Protein AF-A0A077LCC4-F1 (afdb_monomer_lite)

Sequence (135 aa):
MALWECIRTYMEVGPDAVVSIGTSRFTRTKGIFASYLDDLKEAAKRKGWFLTLLWDGFFGLFVFNVLLADYLERKKLYPLPDLDHPDIIEWSKPLPPEQWARPSAEFQAALAEYEARRVPSPGGQSAVTDACRVR

Secondary structure (DSSP, 8-state):
--HHHHHHHHHHH-GGG-GGGSGGGTS--S-HHHHHHHHHHHHHHHH-HHHHIIIIIIIIIIIS-HHHHHHHIIIIISSPPPS--HHHHHHTSPPPGGGSPPPPHHHHHHHHHHHHHHS--TT-TTSTTTTTS--

Structure (mmCIF, N/CA/C/O backbone):
data_AF-A0A077LCC4-F1
#
_entry.id   AF-A0A077LCC4-F1
#
loop_
_atom_site.group_PDB
_atom_site.id
_atom_site.type_symbol
_atom_site.label_atom_id
_atom_site.label_alt_id
_atom_site.label_comp_id
_atom_site.label_asym_id
_atom_site.label_entity_id
_atom_site.label_seq_id
_atom_site.pdbx_PDB_ins_code
_atom_site.Cartn_x
_atom_site.Cartn_y
_atom_site.Cartn_z
_atom_site.occupancy
_atom_site.B_iso_or_equiv
_atom_site.auth_seq_id
_atom_site.auth_comp_id
_atom_site.auth_asym_id
_atom_site.auth_atom_id
_atom_site.pdbx_PDB_model_num
ATOM 1 N N . MET A 1 1 ? -3.918 11.014 -8.435 1.00 59.97 1 MET A N 1
ATOM 2 C CA . MET A 1 1 ? -3.228 10.690 -9.702 1.00 59.97 1 MET A CA 1
ATOM 3 C C . MET A 1 1 ? -4.086 9.694 -10.465 1.00 59.97 1 MET A C 1
ATOM 5 O O . MET A 1 1 ? -4.767 8.903 -9.820 1.00 59.97 1 MET A O 1
ATOM 9 N N . ALA A 1 2 ? -4.109 9.749 -11.797 1.00 77.06 2 ALA A N 1
ATOM 10 C CA . ALA A 1 2 ? -4.717 8.677 -12.584 1.00 77.06 2 ALA A CA 1
ATOM 11 C C . ALA A 1 2 ? -3.928 7.377 -12.352 1.00 77.06 2 ALA A C 1
ATOM 13 O O . ALA A 1 2 ? -2.707 7.431 -12.233 1.00 77.06 2 ALA A O 1
ATOM 14 N N . LEU A 1 3 ? -4.610 6.228 -12.299 1.00 74.06 3 LEU A N 1
ATOM 15 C CA . LEU A 1 3 ? -3.998 4.919 -12.016 1.00 74.06 3 LEU A CA 1
ATOM 16 C C . LEU A 1 3 ? -2.766 4.637 -12.894 1.00 74.06 3 LEU A C 1
ATOM 18 O O . LEU A 1 3 ? -1.789 4.061 -12.431 1.00 74.06 3 LEU A O 1
ATOM 22 N N . TRP A 1 4 ? -2.801 5.086 -14.147 1.00 80.50 4 TRP A N 1
ATOM 23 C CA . TRP A 1 4 ? -1.708 4.907 -15.096 1.00 80.50 4 TRP A CA 1
ATOM 24 C C . TRP A 1 4 ? -0.429 5.675 -14.718 1.00 80.50 4 TRP A C 1
ATOM 26 O O . TRP A 1 4 ? 0.658 5.107 -14.770 1.00 80.50 4 TRP A O 1
ATOM 36 N N . GLU A 1 5 ? -0.544 6.921 -14.248 1.00 78.06 5 GLU A N 1
ATOM 37 C CA . GLU A 1 5 ? 0.613 7.696 -13.767 1.00 78.06 5 GLU A CA 1
ATOM 38 C C . GLU A 1 5 ? 1.242 7.047 -12.532 1.00 78.06 5 GLU A C 1
ATOM 40 O O . GLU A 1 5 ? 2.458 7.024 -12.384 1.00 78.06 5 GLU A O 1
ATOM 45 N N . CYS A 1 6 ? 0.420 6.439 -11.678 1.00 75.38 6 CYS A N 1
ATOM 46 C CA . CYS A 1 6 ? 0.889 5.715 -10.505 1.00 75.38 6 CYS A CA 1
ATOM 47 C C . CYS A 1 6 ? 1.756 4.506 -10.870 1.00 75.38 6 CYS A C 1
ATOM 49 O O . CYS A 1 6 ? 2.807 4.297 -10.270 1.00 75.38 6 CYS A O 1
ATOM 51 N N . ILE A 1 7 ? 1.312 3.722 -11.860 1.00 79.06 7 ILE A N 1
ATOM 52 C CA . ILE A 1 7 ? 2.052 2.558 -12.363 1.00 79.06 7 ILE A CA 1
ATOM 53 C C . ILE A 1 7 ? 3.370 3.015 -12.994 1.00 79.06 7 ILE A C 1
ATOM 55 O O . ILE A 1 7 ? 4.415 2.433 -12.726 1.00 79.06 7 ILE A O 1
ATOM 59 N N . ARG A 1 8 ? 3.346 4.091 -13.785 1.00 83.19 8 ARG A N 1
ATOM 60 C CA . ARG A 1 8 ? 4.552 4.649 -14.405 1.00 83.19 8 ARG A CA 1
ATOM 61 C C . ARG A 1 8 ? 5.567 5.121 -13.360 1.00 83.19 8 ARG A C 1
ATOM 63 O O . ARG A 1 8 ? 6.727 4.730 -13.410 1.00 83.19 8 ARG A O 1
ATOM 70 N N . THR A 1 9 ? 5.125 5.898 -12.373 1.00 78.88 9 THR A N 1
ATOM 71 C CA . THR A 1 9 ? 5.978 6.372 -11.274 1.00 78.88 9 THR A CA 1
ATOM 72 C C . THR A 1 9 ? 6.544 5.221 -10.435 1.00 78.88 9 THR A C 1
ATOM 74 O O . THR A 1 9 ? 7.713 5.278 -10.061 1.00 78.88 9 THR A O 1
ATOM 77 N N . TYR A 1 10 ? 5.765 4.158 -10.195 1.00 77.88 10 TYR A N 1
ATOM 78 C CA . TYR A 1 10 ? 6.256 2.939 -9.543 1.00 77.88 10 TYR A CA 1
ATOM 79 C C . TYR A 1 10 ? 7.414 2.298 -10.317 1.00 77.88 10 TYR A C 1
ATOM 81 O O . TYR A 1 10 ? 8.422 1.933 -9.723 1.00 77.88 10 TYR A O 1
ATOM 89 N N . MET A 1 11 ? 7.275 2.179 -11.640 1.00 82.62 11 MET A N 1
ATOM 90 C CA . MET A 1 11 ? 8.269 1.529 -12.500 1.00 82.62 11 MET A CA 1
ATOM 91 C C . MET A 1 11 ? 9.535 2.375 -12.709 1.00 82.62 11 MET A C 1
ATOM 93 O O . MET A 1 11 ? 10.610 1.812 -12.877 1.00 82.62 11 MET A O 1
ATOM 97 N N . GLU A 1 12 ? 9.427 3.709 -12.711 1.00 80.06 12 GLU A N 1
ATOM 98 C CA . GLU A 1 12 ? 10.563 4.617 -12.955 1.00 80.06 12 GLU A CA 1
ATOM 99 C C . GLU A 1 12 ? 11.330 4.998 -11.680 1.00 80.06 12 GLU A C 1
ATOM 101 O O . GLU A 1 12 ? 12.557 5.060 -11.691 1.00 80.06 12 GLU A O 1
ATOM 106 N N . VAL A 1 13 ? 10.616 5.299 -10.591 1.00 80.00 13 VAL A N 1
ATOM 107 C CA . VAL A 1 13 ? 11.196 5.850 -9.351 1.00 80.00 13 VAL A CA 1
ATOM 108 C C . VAL A 1 13 ? 11.234 4.803 -8.236 1.00 80.00 13 VAL A C 1
ATOM 110 O O . VAL A 1 13 ? 12.030 4.914 -7.306 1.00 80.00 13 VAL A O 1
ATOM 113 N N . GLY A 1 14 ? 10.399 3.768 -8.337 1.00 68.44 14 GLY A N 1
ATOM 114 C CA . GLY A 1 14 ? 10.271 2.717 -7.338 1.00 68.44 14 GLY A CA 1
ATOM 115 C C . GLY A 1 14 ? 9.079 2.910 -6.387 1.00 68.44 14 GLY A C 1
ATOM 116 O O . GLY A 1 14 ? 8.302 3.867 -6.500 1.00 68.44 14 GLY A O 1
ATOM 117 N N . PRO A 1 15 ? 8.911 1.987 -5.424 1.00 67.31 15 PRO A N 1
ATOM 118 C CA . PRO A 1 15 ? 7.759 1.945 -4.517 1.00 67.31 15 PRO A CA 1
ATOM 119 C C . PRO A 1 15 ? 7.599 3.207 -3.657 1.00 67.31 15 PRO A C 1
ATOM 121 O O . PRO A 1 15 ? 6.471 3.605 -3.352 1.00 67.31 15 PRO A O 1
ATOM 124 N N . ASP A 1 16 ? 8.704 3.873 -3.318 1.00 65.12 16 ASP A N 1
ATOM 125 C CA . ASP A 1 16 ? 8.721 5.045 -2.435 1.00 65.12 16 ASP A CA 1
ATOM 126 C C . ASP A 1 16 ? 8.089 6.299 -3.057 1.00 65.12 16 ASP A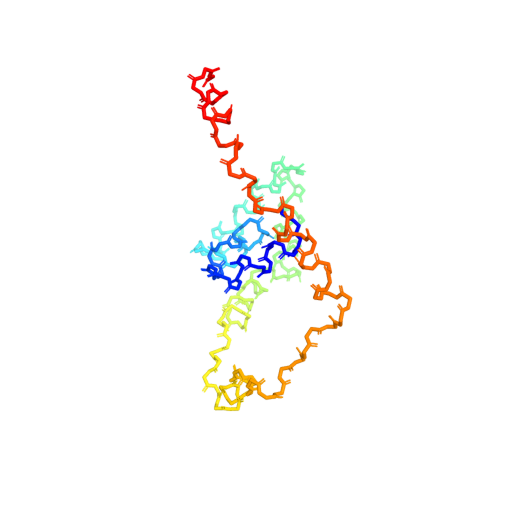 C 1
ATOM 128 O O . ASP A 1 16 ? 7.742 7.242 -2.348 1.00 65.12 16 ASP A O 1
ATOM 132 N N . ALA A 1 17 ? 7.873 6.322 -4.373 1.00 67.06 17 ALA A N 1
ATOM 133 C CA . ALA A 1 17 ? 7.214 7.440 -5.044 1.00 67.06 17 ALA A CA 1
ATOM 134 C C . ALA A 1 17 ? 5.678 7.312 -5.080 1.00 67.06 17 ALA A C 1
ATOM 136 O O . ALA A 1 17 ? 4.970 8.275 -5.382 1.00 67.06 17 ALA A O 1
ATOM 137 N N . VAL A 1 18 ? 5.132 6.145 -4.715 1.00 62.09 18 VAL A N 1
ATOM 138 C CA . VAL A 1 18 ? 3.691 5.824 -4.807 1.00 62.09 18 VAL A CA 1
ATOM 139 C C . VAL A 1 18 ? 2.941 6.089 -3.490 1.00 62.09 18 VAL A C 1
ATOM 141 O O . VAL A 1 18 ? 1.776 5.728 -3.323 1.00 62.09 18 VAL A O 1
ATOM 144 N N . VAL A 1 19 ? 3.572 6.789 -2.542 1.00 56.47 19 VAL A N 1
ATOM 145 C CA . VAL A 1 19 ? 3.067 7.040 -1.172 1.00 56.47 19 VAL A CA 1
ATOM 146 C C . VAL A 1 19 ? 1.661 7.672 -1.140 1.00 56.47 19 VAL A C 1
ATOM 148 O O . VAL A 1 19 ? 0.923 7.526 -0.166 1.00 56.47 19 VAL A O 1
ATOM 151 N N . SER A 1 20 ? 1.232 8.318 -2.228 1.00 53.75 20 SER A N 1
ATOM 152 C CA . SER A 1 20 ? -0.066 8.997 -2.326 1.00 53.75 20 SER A CA 1
ATOM 153 C C . SER A 1 20 ? -1.307 8.093 -2.473 1.00 53.75 20 SER A C 1
ATOM 155 O O . SER A 1 20 ? -2.419 8.599 -2.335 1.00 53.75 20 SER A O 1
ATOM 157 N N . ILE A 1 21 ? -1.177 6.778 -2.712 1.00 53.59 21 ILE A N 1
ATOM 158 C CA . ILE A 1 21 ? -2.329 5.887 -3.032 1.00 53.59 21 ILE A CA 1
ATOM 159 C C . ILE A 1 21 ? -2.897 5.152 -1.803 1.00 53.59 21 ILE A C 1
ATOM 161 O O . ILE A 1 21 ? -3.689 4.223 -1.910 1.00 53.59 21 ILE A O 1
ATOM 165 N N . GLY A 1 22 ? -2.549 5.572 -0.587 1.00 51.78 22 GLY A N 1
ATOM 166 C CA . GLY A 1 22 ? -2.994 4.855 0.615 1.00 51.78 22 GLY A CA 1
ATOM 167 C C . GLY A 1 22 ? -2.142 3.621 0.911 1.00 51.78 22 GLY A C 1
ATOM 168 O O . GLY A 1 22 ? -2.554 2.729 1.651 1.00 51.78 22 GLY A O 1
ATOM 169 N N . THR A 1 23 ? -0.901 3.615 0.417 1.00 52.66 23 THR A N 1
ATOM 170 C CA . THR A 1 23 ? 0.154 2.705 0.873 1.00 52.66 23 THR A CA 1
ATOM 171 C C . THR A 1 23 ? 0.634 3.018 2.297 1.00 52.66 23 THR A C 1
ATOM 173 O O . THR A 1 23 ? 1.551 2.371 2.790 1.00 52.66 23 THR A O 1
ATOM 176 N N . SER A 1 24 ? -0.024 3.940 3.014 1.00 51.66 24 SER A N 1
ATOM 177 C CA . SER A 1 24 ? 0.217 4.223 4.435 1.00 51.66 24 SER A CA 1
ATOM 178 C C . SER A 1 24 ? 0.032 3.001 5.341 1.00 51.66 24 SER A C 1
ATOM 180 O O . SER A 1 24 ? 0.616 2.958 6.422 1.00 51.66 24 SER A O 1
ATOM 182 N N . ARG A 1 25 ? -0.736 1.988 4.905 1.00 53.97 25 ARG A N 1
ATOM 183 C CA . ARG A 1 25 ? -0.786 0.676 5.576 1.00 53.97 25 ARG A CA 1
ATOM 184 C C . ARG A 1 25 ? 0.526 -0.103 5.451 1.00 53.97 25 ARG A C 1
ATOM 186 O O . ARG A 1 25 ? 0.911 -0.768 6.405 1.00 53.97 25 ARG A O 1
ATOM 193 N N . PHE A 1 26 ? 1.228 0.030 4.328 1.00 52.50 26 PHE A N 1
ATOM 194 C CA . PHE A 1 26 ? 2.499 -0.645 4.063 1.00 52.50 26 PHE A CA 1
ATOM 195 C C . PHE A 1 26 ? 3.695 0.105 4.669 1.00 52.50 26 PHE A C 1
ATOM 197 O O . PHE A 1 26 ? 4.641 -0.520 5.120 1.00 52.50 26 PHE A O 1
ATOM 204 N N . THR A 1 27 ? 3.646 1.433 4.791 1.00 53.44 27 THR A N 1
ATOM 205 C CA . THR A 1 27 ? 4.746 2.229 5.377 1.00 53.44 27 THR A CA 1
ATOM 206 C C . THR A 1 27 ? 4.617 2.458 6.891 1.00 53.44 27 THR A C 1
ATOM 208 O O . THR A 1 27 ? 5.347 3.268 7.472 1.00 53.44 27 THR A O 1
ATOM 211 N N . ARG A 1 28 ? 3.696 1.754 7.573 1.00 59.25 28 ARG A N 1
ATOM 212 C CA . ARG A 1 28 ? 3.404 1.948 9.003 1.00 59.25 28 ARG A CA 1
ATOM 213 C C . ARG A 1 28 ? 4.532 1.401 9.886 1.00 59.25 28 ARG A C 1
ATOM 215 O O . ARG A 1 28 ? 4.455 0.303 10.428 1.00 59.25 28 ARG A O 1
ATOM 222 N N . THR A 1 29 ? 5.555 2.225 10.106 1.00 58.19 29 THR A N 1
ATOM 223 C CA . THR A 1 29 ? 6.679 1.973 11.031 1.00 58.19 29 THR A CA 1
ATOM 224 C C . THR A 1 29 ? 6.252 1.936 12.501 1.00 58.19 29 THR A C 1
ATOM 226 O O . THR A 1 29 ? 6.971 1.413 13.350 1.00 58.19 29 THR A O 1
ATOM 229 N N . LYS A 1 30 ? 5.071 2.474 12.830 1.00 61.69 30 LYS A N 1
ATOM 230 C CA . LYS A 1 30 ? 4.497 2.389 14.178 1.00 61.69 30 LYS A CA 1
ATOM 231 C C . LYS A 1 30 ? 4.079 0.949 14.501 1.00 61.69 30 LYS A C 1
ATOM 233 O O . LYS A 1 30 ? 3.464 0.265 13.677 1.00 61.69 30 LYS A O 1
ATOM 238 N N . GLY A 1 31 ? 4.368 0.511 15.728 1.00 68.62 31 GLY A N 1
ATOM 239 C CA . GLY A 1 31 ? 3.966 -0.806 16.226 1.00 68.62 31 GLY A CA 1
ATOM 240 C C . GLY A 1 31 ? 2.449 -1.017 16.181 1.00 68.62 31 GLY A C 1
ATOM 241 O O . GLY A 1 31 ? 1.681 -0.065 16.321 1.00 68.62 31 GLY A O 1
ATOM 242 N N . ILE A 1 32 ? 2.034 -2.274 16.010 1.00 72.50 32 ILE A N 1
ATOM 243 C CA . ILE A 1 32 ? 0.640 -2.720 15.805 1.00 72.50 32 ILE A CA 1
ATOM 244 C C . ILE A 1 32 ? -0.334 -2.038 16.790 1.00 72.50 32 ILE A C 1
ATOM 246 O O . ILE A 1 32 ? -1.326 -1.438 16.378 1.00 72.50 32 ILE A O 1
ATOM 250 N N . PHE A 1 33 ? 0.013 -1.992 18.080 1.00 72.81 33 PHE A N 1
ATOM 251 C CA . PHE A 1 33 ? -0.801 -1.347 19.120 1.00 72.81 33 PHE A CA 1
ATOM 252 C C . PHE A 1 33 ? -0.894 0.178 19.020 1.00 72.81 33 PHE A C 1
ATOM 254 O O . PHE A 1 33 ? -1.984 0.728 19.160 1.00 72.81 33 PHE A O 1
ATOM 261 N N . ALA A 1 34 ? 0.222 0.877 18.785 1.00 76.31 34 ALA A N 1
ATOM 262 C CA . ALA A 1 34 ? 0.214 2.338 18.633 1.00 76.31 34 ALA A CA 1
ATOM 263 C C . ALA A 1 34 ? -0.671 2.753 17.455 1.00 76.31 34 ALA A C 1
ATOM 265 O O . ALA A 1 34 ? -1.367 3.761 17.474 1.00 76.31 34 ALA A O 1
ATOM 266 N N . SER A 1 35 ? -0.644 1.906 16.443 1.00 74.38 35 SER A N 1
ATOM 267 C CA . SER A 1 35 ? -1.302 2.108 15.186 1.00 74.38 35 SER A CA 1
ATOM 268 C C . SER A 1 35 ? -2.819 1.859 15.300 1.00 74.38 35 SER A C 1
ATOM 270 O O . SER A 1 35 ? -3.608 2.708 14.898 1.00 74.38 35 SER A O 1
ATOM 272 N N . TYR A 1 36 ? -3.221 0.810 16.023 1.00 77.75 36 TYR A N 1
ATOM 273 C CA . TYR A 1 36 ? -4.608 0.574 16.430 1.00 77.75 36 TYR A CA 1
ATOM 274 C C . TYR A 1 36 ? -5.171 1.695 17.322 1.00 77.75 36 TYR A C 1
ATOM 276 O O . TYR A 1 36 ? -6.312 2.110 17.150 1.00 77.75 36 TYR A O 1
ATOM 284 N N . LEU A 1 37 ? -4.377 2.228 18.258 1.00 78.81 37 LEU A N 1
ATOM 285 C CA . LEU A 1 37 ? -4.794 3.350 19.109 1.00 78.81 37 LEU A CA 1
ATOM 286 C C . LEU A 1 37 ? -5.036 4.639 18.316 1.00 78.81 37 LEU A C 1
ATOM 288 O O . LEU A 1 37 ? -5.958 5.386 18.646 1.00 78.81 37 LEU A O 1
ATOM 292 N N . ASP A 1 38 ? -4.216 4.913 17.302 1.00 81.12 38 ASP A N 1
ATOM 293 C CA . ASP A 1 38 ? -4.417 6.053 16.405 1.00 81.12 38 ASP A CA 1
ATOM 294 C C . ASP A 1 38 ? -5.714 5.877 15.592 1.00 81.12 38 ASP A C 1
ATOM 296 O O . ASP A 1 38 ? -6.535 6.796 15.561 1.00 81.12 38 ASP A O 1
ATOM 300 N N . ASP A 1 39 ? -5.967 4.676 15.058 1.00 75.88 39 ASP A N 1
ATOM 301 C CA . ASP A 1 39 ? -7.204 4.348 14.330 1.00 75.88 39 ASP A CA 1
ATOM 302 C C . ASP A 1 39 ? -8.448 4.487 15.233 1.00 75.88 39 ASP A C 1
ATOM 304 O O . ASP A 1 39 ? -9.471 5.046 14.831 1.00 75.88 39 ASP A O 1
ATOM 308 N N . LEU A 1 40 ? -8.344 4.064 16.497 1.00 80.25 40 LEU A N 1
ATOM 309 C CA . LEU A 1 40 ? -9.425 4.157 17.479 1.00 80.25 40 LEU A CA 1
ATOM 310 C C . LEU A 1 40 ? -9.711 5.613 17.886 1.00 80.25 40 LEU A C 1
ATOM 312 O O . LEU A 1 40 ? -10.867 5.993 18.072 1.00 80.25 40 LEU A O 1
ATOM 316 N N . LYS A 1 41 ? -8.680 6.463 17.967 1.00 81.00 41 LYS A N 1
ATOM 317 C CA . LYS A 1 41 ? -8.840 7.914 18.180 1.00 81.00 41 LYS A CA 1
ATOM 318 C C . LYS A 1 41 ? -9.481 8.599 16.973 1.00 81.00 41 LYS A C 1
ATOM 320 O O . LYS A 1 41 ? -10.320 9.482 17.156 1.00 81.00 41 LYS A O 1
ATOM 325 N N . GLU A 1 42 ? -9.098 8.219 15.757 1.00 81.75 42 GLU A N 1
ATOM 326 C CA . GLU A 1 42 ? -9.683 8.724 14.509 1.00 81.75 42 GLU A CA 1
ATOM 327 C C . GLU A 1 42 ? -11.175 8.355 14.420 1.00 81.75 42 GLU A C 1
ATOM 329 O O . GLU A 1 42 ? -12.028 9.208 14.158 1.00 81.75 42 GLU A O 1
ATOM 334 N N . ALA A 1 43 ? -11.509 7.097 14.722 1.00 77.88 43 ALA A N 1
ATOM 335 C CA . ALA A 1 43 ? -12.880 6.601 14.755 1.00 77.88 43 ALA A CA 1
ATOM 336 C C . ALA A 1 43 ? -13.712 7.279 15.857 1.00 77.88 43 ALA A C 1
ATOM 338 O O . ALA A 1 43 ? -14.836 7.720 15.591 1.00 77.88 43 ALA A O 1
ATOM 339 N N . ALA A 1 44 ? -13.133 7.490 17.045 1.00 82.88 44 ALA A N 1
ATOM 340 C CA . ALA A 1 44 ? -13.787 8.186 18.152 1.00 82.88 44 ALA A CA 1
ATOM 341 C C . ALA A 1 44 ? -14.139 9.639 17.807 1.00 82.88 44 ALA A C 1
ATOM 343 O O . ALA A 1 44 ? -15.204 10.115 18.200 1.00 82.88 44 ALA A O 1
ATOM 344 N N . LYS A 1 45 ? -13.302 10.331 17.022 1.00 82.88 45 LYS A N 1
ATOM 345 C CA . LYS A 1 45 ? -13.608 11.681 16.518 1.00 82.88 45 LYS A CA 1
ATOM 346 C C . LYS A 1 45 ? -14.775 11.698 15.527 1.00 82.88 45 LYS A C 1
ATOM 348 O O . LYS A 1 45 ? -15.484 12.696 15.464 1.00 82.88 45 LYS A O 1
ATOM 353 N N . ARG A 1 46 ? -14.982 10.624 14.757 1.00 79.31 46 ARG A N 1
ATOM 354 C CA . ARG A 1 46 ? -16.038 10.542 13.730 1.00 79.31 46 ARG A CA 1
ATOM 355 C C . ARG A 1 46 ? -17.378 10.046 14.270 1.00 79.31 46 ARG A C 1
ATOM 357 O O . ARG A 1 46 ? -18.414 10.576 13.889 1.00 79.31 46 ARG A O 1
ATOM 364 N N . LYS A 1 47 ? -17.361 9.009 15.111 1.00 75.88 47 LYS A N 1
ATOM 365 C CA . LYS A 1 47 ? -18.561 8.288 15.581 1.00 75.88 47 LYS A CA 1
ATOM 366 C C . LYS A 1 47 ? -18.866 8.495 17.069 1.00 75.88 47 LYS A C 1
ATOM 368 O O . LYS A 1 47 ? -19.908 8.049 17.541 1.00 75.88 47 LYS A O 1
ATOM 373 N N . GLY A 1 48 ? -17.975 9.156 17.809 1.00 83.19 48 GLY A N 1
ATOM 374 C CA . GLY A 1 48 ? -18.056 9.305 19.261 1.00 83.19 48 GLY A CA 1
ATOM 375 C C . GLY A 1 48 ? -17.393 8.148 20.017 1.00 83.19 48 GLY A C 1
ATOM 376 O O . GLY A 1 48 ? -17.322 7.013 19.540 1.00 83.19 48 GLY A O 1
ATOM 377 N N . TRP A 1 49 ? -16.900 8.439 21.223 1.00 80.69 49 TRP A N 1
ATOM 378 C CA . TRP A 1 49 ? -16.102 7.505 22.029 1.00 80.69 49 TRP A CA 1
ATOM 379 C C . TRP A 1 49 ? -16.851 6.231 22.429 1.00 80.69 49 TRP A C 1
ATOM 381 O O . TRP A 1 49 ? -16.279 5.148 22.352 1.00 80.69 49 TRP A O 1
ATOM 391 N N . PHE A 1 50 ? -18.128 6.335 22.8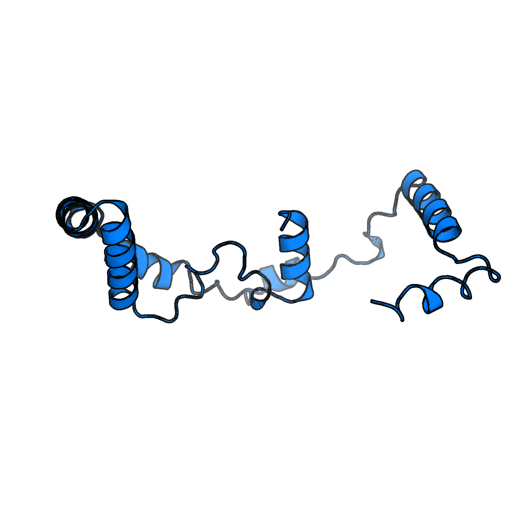05 1.00 83.44 50 PHE A N 1
ATOM 392 C CA . PHE A 1 50 ? -18.912 5.182 23.265 1.00 83.44 50 PHE A CA 1
ATOM 393 C C . PHE A 1 50 ? -19.135 4.146 22.164 1.00 83.44 50 PHE A C 1
ATOM 395 O O . PHE A 1 50 ? -18.845 2.967 22.353 1.00 83.44 50 PHE A O 1
ATOM 402 N N . LEU A 1 51 ? -19.613 4.591 20.999 1.00 81.50 51 LEU A N 1
ATOM 403 C CA . LEU A 1 51 ? -19.886 3.690 19.884 1.00 81.50 51 LEU A CA 1
ATOM 404 C C . LEU A 1 51 ? -18.591 3.097 19.319 1.00 81.50 51 LEU A C 1
ATOM 406 O O . LEU A 1 51 ? -18.566 1.931 18.948 1.00 81.50 51 LEU A O 1
ATOM 410 N N . THR A 1 52 ? -17.503 3.870 19.321 1.00 81.94 52 THR A N 1
ATOM 411 C CA . THR A 1 52 ? -16.190 3.405 18.858 1.00 81.94 52 THR A CA 1
ATOM 412 C C . THR A 1 52 ? -15.585 2.364 19.798 1.00 81.94 52 THR A C 1
ATOM 414 O O . THR A 1 52 ? -15.116 1.329 19.342 1.00 81.94 52 THR A O 1
ATOM 417 N N . LEU A 1 53 ? -15.621 2.584 21.115 1.00 83.50 53 LEU A N 1
ATOM 418 C CA . LEU A 1 53 ? -15.101 1.605 22.076 1.00 83.50 53 LEU A CA 1
ATOM 419 C C . LEU A 1 53 ? -15.922 0.313 22.077 1.00 83.50 53 LEU A C 1
ATOM 421 O O . LEU A 1 53 ? -15.352 -0.772 22.168 1.00 83.50 53 LEU A O 1
ATOM 425 N N . LEU A 1 54 ? -17.245 0.416 21.949 1.00 85.06 54 LEU A N 1
ATOM 426 C CA . LEU A 1 54 ? -18.113 -0.755 21.893 1.00 85.06 54 LEU A CA 1
ATOM 427 C C . LEU A 1 54 ? -17.949 -1.517 20.566 1.00 85.06 54 LEU A C 1
ATOM 429 O O . LEU A 1 54 ? -17.819 -2.735 20.573 1.00 85.06 54 LEU A O 1
ATOM 433 N N . TRP A 1 55 ? -17.931 -0.819 19.429 1.00 80.06 55 TRP A N 1
ATOM 434 C CA . TRP A 1 55 ? -17.868 -1.449 18.109 1.00 80.06 55 TRP A CA 1
ATOM 435 C C . TRP A 1 55 ? -16.437 -1.794 17.684 1.00 80.06 55 TRP A C 1
ATOM 437 O O . TRP A 1 55 ? -16.098 -2.967 17.555 1.00 80.06 55 TRP A O 1
ATOM 447 N N . ASP A 1 56 ? -15.571 -0.796 17.509 1.00 75.75 56 ASP A N 1
ATOM 448 C CA . ASP A 1 56 ? -14.195 -1.015 17.043 1.00 75.75 56 ASP A CA 1
ATOM 449 C C . ASP A 1 56 ? -13.307 -1.595 18.154 1.00 75.75 56 ASP A C 1
ATOM 451 O O . ASP A 1 56 ? -12.461 -2.443 17.886 1.00 75.75 56 ASP A O 1
ATOM 455 N N . GLY A 1 57 ? -13.543 -1.203 19.410 1.00 79.56 57 GLY A N 1
ATOM 456 C CA . GLY A 1 57 ? -12.824 -1.724 20.571 1.00 79.56 57 GLY A CA 1
ATOM 457 C C . GLY A 1 57 ? -13.203 -3.163 20.918 1.00 79.56 57 GLY A C 1
ATOM 458 O O . GLY A 1 57 ? -12.356 -4.045 20.878 1.00 79.56 57 GLY A O 1
ATOM 459 N N . PHE A 1 58 ? -14.460 -3.415 21.286 1.00 82.06 58 PHE A N 1
ATOM 460 C CA . PHE A 1 58 ? -14.877 -4.727 21.786 1.00 82.06 58 PHE A CA 1
ATOM 461 C C . PHE A 1 58 ? -15.151 -5.727 20.653 1.00 82.06 58 PHE A C 1
ATOM 463 O O . PHE A 1 58 ? -14.523 -6.783 20.618 1.00 82.06 58 PHE A O 1
ATOM 470 N N . PHE A 1 59 ? -16.016 -5.401 19.686 1.00 81.62 59 PHE A N 1
ATOM 471 C CA . PHE A 1 59 ? -16.290 -6.319 18.569 1.00 81.62 59 PHE A CA 1
ATOM 472 C C . PHE A 1 59 ? -15.096 -6.453 17.614 1.00 81.62 59 PHE A C 1
ATOM 474 O O . PHE A 1 59 ? -14.748 -7.569 17.223 1.00 81.62 59 PHE A O 1
ATOM 481 N N . GLY A 1 60 ? -14.420 -5.351 17.279 1.00 75.88 60 GLY A N 1
ATOM 482 C CA . GLY A 1 60 ? -13.230 -5.378 16.424 1.00 75.88 60 GLY A CA 1
ATOM 483 C C . GLY A 1 60 ? -12.084 -6.203 17.018 1.00 75.88 60 GLY A C 1
ATOM 484 O O . GLY A 1 60 ? -11.490 -7.036 16.331 1.00 75.88 60 GLY A O 1
ATOM 485 N N . LEU A 1 61 ? -11.798 -6.044 18.312 1.00 80.56 61 LEU A N 1
ATOM 486 C CA . LEU A 1 61 ? -10.688 -6.753 18.947 1.00 80.56 61 LEU A CA 1
ATOM 487 C C . LEU A 1 61 ? -11.016 -8.203 19.318 1.00 80.56 61 LEU A C 1
ATOM 489 O O . LEU A 1 61 ? -10.183 -9.076 19.095 1.00 80.56 61 LEU A O 1
ATOM 493 N N . PHE A 1 62 ? -12.195 -8.474 19.886 1.00 79.31 62 PHE A N 1
ATOM 494 C CA . PHE A 1 62 ? -12.521 -9.813 20.392 1.00 79.31 62 PHE A CA 1
ATOM 495 C C . PHE A 1 62 ? -13.145 -10.728 19.339 1.00 79.31 62 PHE A C 1
ATOM 497 O O . PHE A 1 62 ? -12.859 -11.922 19.347 1.00 79.31 62 PHE A O 1
ATOM 504 N N . VAL A 1 63 ? -13.984 -10.199 18.441 1.00 78.06 63 VAL A N 1
ATOM 505 C CA . VAL A 1 63 ? -14.697 -11.021 17.445 1.00 78.06 63 VAL A CA 1
ATOM 506 C C . VAL A 1 63 ? -13.919 -11.099 16.136 1.00 78.06 63 VAL A C 1
ATOM 508 O O . VAL A 1 63 ? -13.690 -12.191 15.627 1.00 78.06 63 VAL A O 1
ATOM 511 N N . PHE A 1 64 ? -13.465 -9.960 15.607 1.00 74.88 64 PHE A N 1
ATOM 512 C CA . PHE A 1 64 ? -12.712 -9.922 14.345 1.00 74.88 64 PHE A CA 1
ATOM 513 C C . PHE A 1 64 ? -11.199 -10.097 14.521 1.00 74.88 64 PHE A C 1
ATOM 515 O O . PHE A 1 64 ? -10.499 -10.337 13.540 1.00 74.88 64 PHE A O 1
ATOM 522 N N . ASN A 1 65 ? -10.698 -10.000 15.758 1.00 80.38 65 ASN A N 1
ATOM 523 C CA . ASN A 1 65 ? -9.282 -10.110 16.104 1.00 80.38 65 ASN A CA 1
ATOM 524 C C . ASN A 1 65 ? -8.378 -9.288 15.174 1.00 80.38 65 ASN A C 1
ATOM 526 O O . ASN A 1 65 ? -7.416 -9.783 14.582 1.00 80.38 65 ASN A O 1
ATOM 530 N N . VAL A 1 66 ? -8.711 -8.001 15.043 1.00 77.25 66 VAL A N 1
ATOM 531 C CA . VAL A 1 66 ? -8.035 -7.069 14.127 1.00 77.25 66 VAL A CA 1
ATOM 532 C C . VAL A 1 66 ? -6.521 -6.995 14.385 1.00 77.25 66 VAL A C 1
ATOM 534 O O . VAL A 1 66 ? -5.754 -6.841 13.440 1.00 77.25 66 VAL A O 1
ATOM 537 N N . LEU A 1 67 ? -6.056 -7.187 15.628 1.00 77.81 67 LEU A N 1
ATOM 538 C CA . LEU A 1 67 ? -4.616 -7.241 15.925 1.00 77.81 67 LEU A CA 1
ATOM 539 C C . LEU A 1 67 ? -3.934 -8.484 15.346 1.00 77.81 67 LEU A C 1
ATOM 541 O O . LEU A 1 67 ? -2.807 -8.385 14.867 1.00 77.81 67 LEU A O 1
ATOM 545 N N . LEU A 1 68 ? -4.587 -9.650 15.389 1.00 77.31 68 LEU A N 1
ATOM 546 C CA . LEU A 1 68 ? -4.046 -10.867 14.786 1.00 77.31 68 LEU A CA 1
ATOM 547 C C . LEU A 1 68 ? -4.041 -10.763 13.261 1.00 77.31 68 LEU A C 1
ATOM 549 O O . LEU A 1 68 ? -3.078 -11.202 12.636 1.00 77.31 68 LEU A O 1
ATOM 553 N N . ALA A 1 69 ? -5.068 -10.146 12.674 1.00 78.25 69 ALA A N 1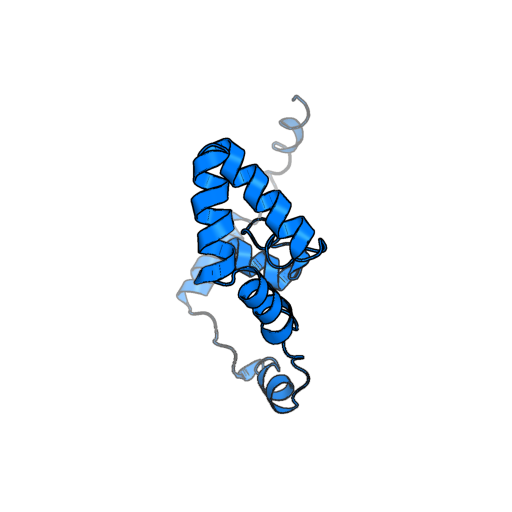
ATOM 554 C CA . ALA A 1 69 ? -5.101 -9.851 11.247 1.00 78.25 69 ALA A CA 1
ATOM 555 C C . ALA A 1 69 ? -3.943 -8.919 10.838 1.00 78.25 69 ALA A C 1
ATOM 557 O O . ALA A 1 69 ? -3.192 -9.270 9.933 1.00 78.25 69 ALA A O 1
ATOM 558 N N . ASP A 1 70 ? -3.720 -7.811 11.560 1.00 73.62 70 ASP A N 1
ATOM 559 C CA . ASP A 1 70 ? -2.608 -6.873 11.301 1.00 73.62 70 ASP A CA 1
ATOM 560 C C . ASP A 1 70 ? -1.238 -7.547 11.519 1.00 73.62 70 ASP A C 1
ATOM 562 O O . ASP A 1 70 ? -0.294 -7.329 10.760 1.00 73.62 70 ASP A O 1
ATOM 566 N N . TYR A 1 71 ? -1.117 -8.431 12.517 1.00 77.31 71 TYR A N 1
ATOM 567 C CA . TYR A 1 71 ? 0.096 -9.223 12.736 1.00 77.31 71 TYR A CA 1
ATOM 568 C C . TYR A 1 71 ? 0.362 -10.214 11.594 1.00 77.31 71 TYR A C 1
ATOM 570 O O . TYR A 1 71 ? 1.498 -10.330 11.126 1.00 77.31 71 TYR A O 1
ATOM 578 N N . LEU A 1 72 ? -0.665 -10.933 11.132 1.00 77.31 72 LEU A N 1
ATOM 579 C CA . LEU A 1 72 ? -0.553 -11.860 10.006 1.00 77.31 72 LEU A CA 1
ATOM 580 C C . LEU A 1 72 ? -0.231 -11.116 8.709 1.00 77.31 72 LEU A C 1
ATOM 582 O O . LEU A 1 72 ? 0.643 -11.563 7.970 1.00 77.31 72 LEU A O 1
ATOM 586 N N . GLU A 1 73 ? -0.856 -9.963 8.468 1.00 75.19 73 GLU A N 1
ATOM 587 C CA . GLU A 1 73 ? -0.570 -9.099 7.320 1.00 75.19 73 GLU A CA 1
ATOM 588 C C . GLU A 1 73 ? 0.904 -8.670 7.323 1.00 75.19 73 GLU A C 1
ATOM 590 O O . GLU A 1 73 ? 1.629 -8.919 6.358 1.00 75.19 73 GLU A O 1
ATOM 595 N N . ARG A 1 74 ? 1.415 -8.170 8.452 1.00 72.06 74 ARG A N 1
ATOM 596 C CA . ARG A 1 74 ? 2.826 -7.767 8.576 1.00 72.06 74 ARG A CA 1
ATOM 597 C C . ARG A 1 74 ? 3.821 -8.925 8.508 1.00 72.06 74 ARG A C 1
ATOM 599 O O . ARG A 1 74 ? 4.961 -8.719 8.112 1.00 72.06 74 ARG A O 1
ATOM 606 N N . LYS A 1 75 ? 3.441 -10.138 8.914 1.00 71.88 75 LYS A N 1
ATOM 607 C CA . LYS A 1 75 ? 4.357 -11.291 8.919 1.00 71.88 75 LYS A CA 1
ATOM 608 C C . LYS A 1 75 ? 4.346 -12.081 7.611 1.00 71.88 75 LYS A C 1
ATOM 610 O O . LYS A 1 75 ? 5.348 -12.709 7.285 1.00 71.88 75 LYS A O 1
ATOM 615 N N . LYS A 1 76 ? 3.210 -12.136 6.914 1.00 65.94 76 LYS A N 1
ATOM 616 C CA . LYS A 1 76 ? 3.007 -13.020 5.754 1.00 65.94 76 LYS A CA 1
ATOM 617 C C . LYS A 1 76 ? 2.829 -12.285 4.435 1.00 65.94 76 LYS A C 1
ATOM 619 O O . LYS A 1 76 ? 3.207 -12.849 3.419 1.00 65.94 76 LYS A O 1
ATOM 624 N N . LEU A 1 77 ? 2.255 -11.082 4.447 1.00 63.69 77 LEU A N 1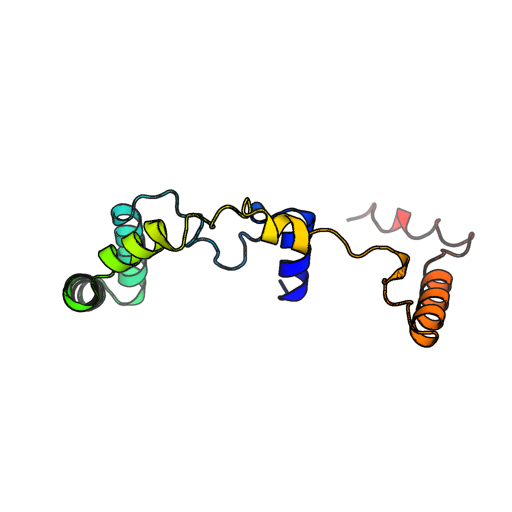
ATOM 625 C CA . LEU A 1 77 ? 2.016 -10.293 3.233 1.00 63.69 77 LEU A CA 1
ATOM 626 C C . LEU A 1 77 ? 3.077 -9.202 3.037 1.00 63.69 77 LEU A C 1
ATOM 628 O O . LEU A 1 77 ? 3.381 -8.862 1.900 1.00 63.69 77 LEU A O 1
ATOM 632 N N . TYR A 1 78 ? 3.634 -8.659 4.126 1.00 62.84 78 TYR A N 1
ATOM 633 C CA . TYR A 1 78 ? 4.612 -7.571 4.053 1.00 62.84 78 TYR A CA 1
ATOM 634 C C . TYR A 1 78 ? 6.048 -7.955 3.679 1.00 62.84 78 TYR A C 1
ATOM 636 O O . TYR A 1 78 ? 6.658 -7.159 2.966 1.00 62.84 78 TYR A O 1
ATOM 644 N N . PRO A 1 79 ? 6.643 -9.085 4.124 1.00 63.88 79 PRO A N 1
ATOM 645 C CA . PRO A 1 79 ? 7.894 -9.497 3.514 1.00 63.88 79 PRO A CA 1
ATOM 646 C C . PRO A 1 79 ? 7.544 -9.855 2.075 1.00 63.88 79 PRO A C 1
ATOM 648 O O . PRO A 1 79 ? 6.997 -10.932 1.823 1.00 63.88 79 PRO A O 1
ATOM 651 N N . LEU A 1 80 ? 7.764 -8.902 1.160 1.00 61.97 80 LEU A N 1
ATOM 652 C CA . LEU A 1 80 ? 7.679 -9.172 -0.262 1.00 61.97 80 LEU A CA 1
ATOM 653 C C . LEU A 1 80 ? 8.553 -10.406 -0.464 1.00 61.97 80 LEU A C 1
ATOM 655 O O . LEU A 1 80 ? 9.704 -10.386 -0.025 1.00 61.97 80 LEU A O 1
ATOM 659 N N . PRO A 1 81 ? 8.000 -11.502 -1.002 1.00 66.06 81 PRO A N 1
ATOM 660 C CA . PRO A 1 81 ? 8.811 -12.670 -1.265 1.00 66.06 81 PRO A CA 1
ATOM 661 C C . PRO A 1 81 ? 9.966 -12.212 -2.147 1.00 66.06 81 PRO A C 1
ATOM 663 O O . PRO A 1 81 ? 9.732 -11.587 -3.185 1.00 66.06 81 PRO A O 1
ATOM 666 N N . ASP A 1 82 ? 11.191 -12.467 -1.693 1.00 68.19 82 ASP A N 1
ATOM 667 C CA . ASP A 1 82 ? 12.369 -12.114 -2.466 1.00 68.19 82 ASP A CA 1
ATOM 668 C C . ASP A 1 82 ? 12.245 -12.786 -3.838 1.00 68.19 82 ASP A C 1
ATOM 670 O O . ASP A 1 82 ? 11.984 -13.989 -3.951 1.00 68.19 82 ASP A O 1
ATOM 674 N N . LEU A 1 83 ? 12.387 -11.992 -4.900 1.00 67.38 83 LEU A N 1
ATOM 675 C CA . LEU A 1 83 ? 12.277 -12.444 -6.292 1.00 67.38 83 LEU A CA 1
ATOM 676 C C . LEU A 1 83 ? 13.545 -13.194 -6.746 1.00 67.38 83 LEU A C 1
ATOM 678 O O . LEU A 1 83 ? 13.826 -13.290 -7.937 1.00 67.38 83 LEU A O 1
ATOM 682 N N . ASP A 1 84 ? 14.292 -13.747 -5.792 1.00 75.12 84 ASP A N 1
ATOM 683 C CA . ASP A 1 84 ? 15.591 -14.395 -5.975 1.00 75.12 84 ASP A CA 1
ATOM 684 C C . ASP A 1 84 ? 15.470 -15.827 -6.511 1.00 75.12 84 ASP A C 1
ATOM 686 O O . ASP A 1 84 ? 16.472 -16.512 -6.729 1.00 75.12 84 ASP A O 1
ATOM 690 N N . HIS A 1 85 ? 14.244 -16.314 -6.723 1.00 78.81 85 HIS A N 1
ATOM 691 C CA . HIS A 1 85 ? 14.036 -17.624 -7.319 1.00 78.81 85 HIS A CA 1
ATOM 692 C C . HIS A 1 85 ? 14.611 -17.636 -8.749 1.00 78.81 85 HIS A C 1
ATOM 694 O O . HIS A 1 85 ? 14.258 -16.761 -9.548 1.00 78.81 85 HIS A O 1
ATOM 700 N N . PRO A 1 86 ? 15.451 -18.624 -9.115 1.00 81.25 86 PRO A N 1
ATOM 701 C CA . PRO A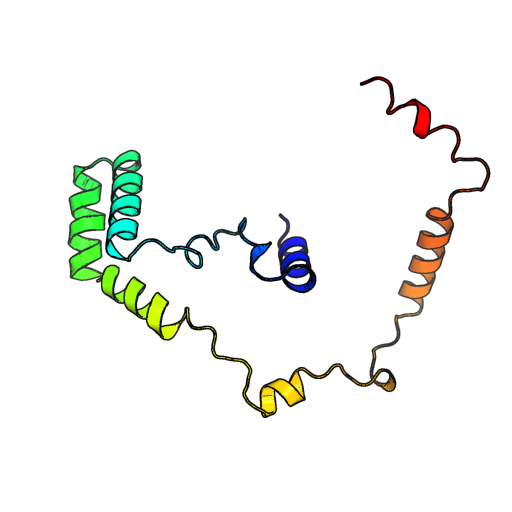 1 86 ? 16.144 -18.646 -10.407 1.00 81.25 86 PRO A CA 1
ATOM 702 C C . PRO A 1 86 ? 15.182 -18.538 -11.601 1.00 81.25 86 PRO A C 1
ATOM 704 O O . PRO A 1 86 ? 15.449 -17.787 -12.537 1.00 81.25 86 PRO A O 1
ATOM 707 N N . ASP A 1 87 ? 14.023 -19.192 -11.520 1.00 82.44 87 ASP A N 1
ATOM 708 C CA . ASP A 1 87 ? 12.982 -19.141 -12.554 1.00 82.44 87 ASP A CA 1
ATOM 709 C C . ASP A 1 87 ? 12.398 -17.728 -12.756 1.00 82.44 87 ASP A C 1
ATOM 711 O O . ASP A 1 87 ? 12.109 -17.324 -13.881 1.00 82.44 87 ASP A O 1
ATOM 715 N N . ILE A 1 88 ? 12.259 -16.935 -11.685 1.00 78.00 88 ILE A N 1
ATOM 716 C CA . ILE A 1 88 ? 11.742 -15.557 -11.757 1.00 78.00 88 ILE A CA 1
ATOM 717 C C . ILE A 1 88 ? 12.772 -14.649 -12.434 1.00 78.00 88 ILE A C 1
ATOM 719 O O . ILE A 1 88 ? 12.426 -13.794 -13.251 1.00 78.00 88 ILE A O 1
ATOM 723 N N . ILE A 1 89 ? 14.054 -14.857 -12.139 1.00 80.88 89 ILE A N 1
ATOM 724 C CA . ILE A 1 89 ? 15.153 -14.125 -12.776 1.00 80.88 89 ILE A CA 1
ATOM 725 C C . ILE A 1 89 ? 15.215 -14.462 -14.268 1.00 80.88 89 ILE A C 1
ATOM 727 O O . ILE A 1 89 ? 15.440 -13.585 -15.098 1.00 80.88 89 ILE A O 1
ATOM 731 N N . GLU A 1 90 ? 14.989 -15.721 -14.634 1.00 84.88 90 GLU A N 1
ATOM 732 C CA . GLU A 1 90 ? 14.946 -16.131 -16.034 1.00 84.88 90 GLU A CA 1
ATOM 733 C C . GLU A 1 90 ? 13.770 -15.495 -16.786 1.00 84.88 90 GLU A C 1
ATOM 735 O O . GLU A 1 90 ? 13.963 -14.989 -17.891 1.00 84.88 90 GLU A O 1
ATOM 740 N N . TRP A 1 91 ? 12.586 -15.440 -16.170 1.00 77.25 91 TRP A N 1
ATOM 741 C CA . TRP A 1 91 ? 11.376 -14.863 -16.770 1.00 77.25 91 TRP A CA 1
ATOM 742 C C . TRP A 1 91 ? 11.355 -13.332 -16.777 1.00 77.25 91 TRP A C 1
ATOM 744 O O . TRP A 1 91 ? 10.667 -12.731 -17.598 1.00 77.25 91 TRP A O 1
ATOM 754 N N . SER A 1 92 ? 12.094 -12.689 -15.873 1.00 81.75 92 SER A N 1
ATOM 755 C CA . SER A 1 92 ? 12.195 -11.225 -15.806 1.00 81.75 92 SER A CA 1
ATOM 756 C C . SER A 1 92 ? 13.216 -10.638 -16.784 1.00 81.75 92 SER A C 1
ATOM 758 O O . SER A 1 92 ? 13.295 -9.415 -16.925 1.00 81.75 92 SER A O 1
ATOM 760 N N . LYS A 1 93 ? 13.983 -11.476 -17.496 1.00 83.38 93 LYS A N 1
ATOM 761 C CA . LYS A 1 93 ? 14.885 -11.004 -18.551 1.00 83.38 93 LYS A CA 1
ATOM 762 C C . LYS A 1 93 ? 14.085 -10.338 -19.672 1.00 83.38 93 LYS A C 1
ATOM 764 O O . LYS A 1 93 ? 13.065 -10.878 -20.105 1.00 83.38 93 LYS A O 1
ATOM 769 N N . PRO A 1 94 ? 14.550 -9.184 -20.184 1.00 83.19 94 PRO A N 1
ATOM 770 C CA . PRO A 1 94 ? 13.903 -8.556 -21.320 1.00 83.19 94 PRO A CA 1
ATOM 771 C C . PRO A 1 94 ? 13.907 -9.519 -22.507 1.00 83.19 94 PRO A C 1
ATOM 773 O O . PRO A 1 94 ? 14.899 -10.204 -22.770 1.00 83.19 94 PRO A O 1
ATOM 776 N N . LEU A 1 95 ? 12.793 -9.540 -23.236 1.00 82.94 95 LEU A N 1
ATOM 777 C CA . LEU A 1 95 ? 12.700 -10.266 -24.495 1.00 82.94 95 LEU A CA 1
ATOM 778 C C . LEU A 1 95 ? 13.818 -9.793 -25.435 1.00 82.94 95 LEU A C 1
ATOM 780 O O . LEU A 1 95 ? 14.115 -8.591 -25.467 1.00 82.94 95 LEU A O 1
ATOM 784 N N . PRO A 1 96 ? 14.425 -10.699 -26.217 1.00 87.44 96 PRO A N 1
ATOM 785 C CA . PRO A 1 96 ? 15.409 -10.305 -27.207 1.00 87.44 96 PRO A CA 1
ATOM 786 C C . PRO A 1 96 ? 14.778 -9.308 -28.195 1.00 87.44 96 PRO A C 1
ATOM 788 O O . PRO A 1 96 ? 13.611 -9.468 -28.564 1.00 87.44 96 PRO A O 1
ATOM 791 N N . PRO A 1 97 ? 15.532 -8.292 -28.651 1.00 82.12 97 PRO A N 1
ATOM 792 C CA . PRO A 1 97 ? 15.008 -7.206 -29.483 1.00 82.12 97 PRO A CA 1
ATOM 793 C C . PRO A 1 97 ? 14.402 -7.675 -30.809 1.00 82.12 97 PRO A C 1
ATOM 795 O O . PRO A 1 97 ? 13.559 -6.995 -31.386 1.00 82.12 97 PRO A O 1
ATOM 798 N N . GLU A 1 98 ? 14.775 -8.867 -31.270 1.00 82.06 98 GLU A N 1
ATOM 799 C CA . GLU A 1 98 ? 14.202 -9.500 -32.459 1.00 82.06 98 GLU A CA 1
ATOM 800 C C . GLU A 1 98 ? 12.734 -9.925 -32.279 1.00 82.06 98 GLU A C 1
ATOM 802 O O . GLU A 1 98 ? 11.996 -9.998 -33.258 1.00 82.06 98 GLU A O 1
ATOM 807 N N . GLN A 1 99 ? 12.296 -10.171 -31.037 1.00 82.31 99 GLN A N 1
ATOM 808 C CA . GLN A 1 99 ? 10.919 -10.543 -30.682 1.00 82.31 99 GLN A CA 1
ATOM 809 C C . GLN A 1 99 ? 10.069 -9.341 -30.255 1.00 82.31 99 GLN A C 1
ATOM 811 O O . GLN A 1 99 ? 8.902 -9.502 -29.894 1.00 82.31 99 GLN A O 1
ATOM 816 N N . TRP A 1 100 ? 10.631 -8.130 -30.267 1.00 85.81 100 TRP A N 1
ATOM 817 C CA . TRP A 1 100 ? 9.855 -6.943 -29.943 1.00 85.81 100 TRP A CA 1
ATOM 818 C C . TRP A 1 100 ? 8.796 -6.707 -31.014 1.00 85.81 100 TRP A C 1
ATOM 820 O O . TRP A 1 100 ? 9.070 -6.737 -32.217 1.00 85.81 100 TRP A O 1
ATOM 830 N N . ALA A 1 101 ? 7.570 -6.446 -30.567 1.00 82.56 101 ALA A N 1
ATOM 831 C CA . ALA A 1 101 ? 6.503 -6.043 -31.462 1.00 82.56 101 ALA A CA 1
ATOM 832 C C . ALA A 1 101 ? 6.927 -4.759 -32.185 1.00 82.56 101 ALA A C 1
ATOM 834 O O . ALA A 1 101 ? 7.200 -3.733 -31.556 1.00 82.56 101 ALA A O 1
ATOM 835 N N . ARG A 1 102 ? 7.002 -4.816 -33.518 1.00 80.62 102 ARG A N 1
ATOM 836 C CA . ARG A 1 102 ? 7.248 -3.616 -34.318 1.00 80.62 102 ARG A CA 1
ATOM 837 C C . ARG A 1 102 ? 6.019 -2.709 -34.221 1.00 80.62 102 ARG A C 1
ATOM 839 O O . ARG A 1 102 ? 4.901 -3.217 -34.330 1.00 80.62 102 ARG A O 1
ATOM 846 N N . PRO A 1 103 ? 6.198 -1.390 -34.041 1.00 82.88 103 PRO A N 1
ATOM 847 C CA . PRO A 1 103 ? 5.070 -0.473 -34.001 1.00 82.88 103 PRO A CA 1
ATOM 848 C C . PRO A 1 103 ? 4.278 -0.545 -35.309 1.00 82.88 103 PRO A C 1
ATOM 850 O O . PRO A 1 103 ? 4.879 -0.654 -36.383 1.00 82.88 103 PRO A O 1
ATOM 853 N N . SER A 1 104 ? 2.947 -0.473 -35.225 1.00 87.44 104 SER A N 1
ATOM 854 C CA . SER A 1 104 ? 2.085 -0.478 -36.410 1.00 87.44 104 SER A CA 1
ATOM 855 C C . SER A 1 104 ? 2.396 0.714 -37.324 1.00 87.44 104 SER A C 1
ATOM 857 O O . SER A 1 104 ? 2.868 1.759 -36.870 1.00 87.44 104 SER A O 1
ATOM 859 N N . ALA A 1 105 ? 2.120 0.572 -38.623 1.00 84.94 105 ALA A N 1
ATOM 860 C CA . ALA A 1 105 ? 2.357 1.639 -39.598 1.00 84.94 105 ALA A CA 1
ATOM 861 C C . ALA A 1 105 ? 1.587 2.929 -39.249 1.00 84.94 105 ALA A C 1
ATOM 863 O O . ALA A 1 105 ? 2.119 4.027 -39.394 1.00 84.94 105 ALA A O 1
ATOM 864 N N . GLU A 1 106 ? 0.370 2.794 -38.716 1.00 85.12 106 GLU A N 1
ATOM 865 C CA . GLU A 1 106 ? -0.453 3.920 -38.254 1.00 85.12 106 GLU A CA 1
ATOM 866 C C . GLU A 1 106 ? 0.195 4.669 -37.085 1.00 85.12 106 GLU A C 1
ATOM 868 O O . GLU A 1 106 ? 0.204 5.898 -37.056 1.00 85.12 106 GLU A O 1
ATOM 873 N N . PHE A 1 107 ? 0.793 3.936 -36.142 1.00 86.88 107 PHE A N 1
ATOM 874 C CA . PHE A 1 107 ? 1.476 4.539 -35.003 1.00 86.88 107 PHE A CA 1
ATOM 875 C C . PHE A 1 107 ? 2.725 5.311 -35.437 1.00 86.88 107 PHE A C 1
ATOM 877 O O . PHE A 1 107 ? 2.972 6.402 -34.933 1.00 86.88 107 PHE A O 1
ATOM 884 N N . GLN A 1 108 ? 3.481 4.787 -36.406 1.00 88.19 108 GLN A N 1
ATOM 885 C CA . GLN A 1 108 ? 4.647 5.484 -36.961 1.00 88.19 108 GLN A CA 1
ATOM 886 C C . GLN A 1 108 ? 4.250 6.774 -37.691 1.00 88.19 108 GLN A C 1
ATOM 888 O O . GLN A 1 108 ? 4.915 7.795 -37.520 1.00 88.19 108 GLN A O 1
ATOM 893 N N . ALA A 1 109 ? 3.148 6.757 -38.448 1.00 88.56 109 ALA A N 1
ATOM 894 C CA . ALA A 1 109 ? 2.619 7.953 -39.101 1.00 88.56 109 ALA A CA 1
ATOM 895 C C . ALA A 1 109 ? 2.190 9.019 -38.075 1.00 88.56 109 ALA A C 1
ATOM 897 O O . ALA A 1 109 ? 2.602 10.173 -38.176 1.00 88.56 109 ALA A O 1
ATOM 898 N N . ALA A 1 110 ? 1.448 8.621 -37.037 1.00 88.00 110 ALA A N 1
ATOM 899 C CA . ALA A 1 110 ? 1.034 9.524 -35.963 1.00 88.00 110 ALA A CA 1
ATOM 900 C C . ALA A 1 110 ? 2.229 10.103 -35.179 1.00 88.00 110 ALA A C 1
ATOM 902 O O . ALA A 1 110 ? 2.208 11.272 -34.788 1.00 88.00 110 ALA A O 1
ATOM 903 N N . LEU A 1 111 ? 3.288 9.311 -34.971 1.00 88.81 111 LEU A N 1
ATOM 904 C CA . LEU A 1 111 ? 4.533 9.785 -34.363 1.00 88.81 111 LEU A CA 1
ATOM 905 C C . LEU A 1 111 ? 5.229 10.827 -35.231 1.00 88.81 111 LEU A C 1
ATOM 907 O O . LEU A 1 111 ? 5.606 11.873 -34.712 1.00 88.81 111 LEU A O 1
ATOM 911 N N . ALA A 1 112 ? 5.354 10.578 -36.535 1.00 88.25 112 ALA A N 1
ATOM 912 C CA . ALA A 1 112 ? 5.967 11.525 -37.460 1.00 88.25 112 ALA A CA 1
ATOM 913 C C . ALA A 1 112 ? 5.209 12.864 -37.483 1.00 88.25 112 ALA A C 1
ATOM 915 O O . ALA A 1 112 ? 5.825 13.930 -37.456 1.00 88.25 112 ALA A O 1
ATOM 916 N N . GLU A 1 113 ? 3.873 12.829 -37.459 1.00 89.19 113 GLU A N 1
ATOM 917 C CA . GLU A 1 113 ? 3.039 14.032 -37.358 1.00 89.19 113 GLU A CA 1
ATOM 918 C C . GLU A 1 113 ? 3.221 14.769 -36.023 1.00 89.19 113 GLU A C 1
ATOM 920 O O . GLU A 1 113 ? 3.312 16.001 -35.989 1.00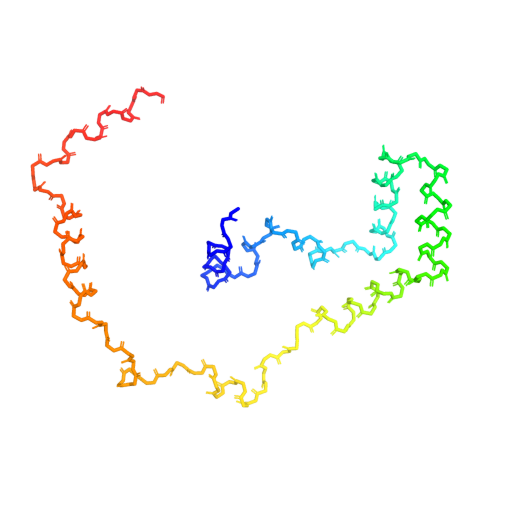 89.19 113 GLU A O 1
ATOM 925 N N . TYR A 1 114 ? 3.284 14.030 -34.912 1.00 87.00 114 TYR A N 1
ATOM 926 C CA . TYR A 1 114 ? 3.527 14.599 -33.590 1.00 87.00 114 TYR A CA 1
ATOM 927 C C . TYR A 1 114 ? 4.920 15.231 -33.489 1.00 87.00 114 TYR A C 1
ATOM 929 O O . TYR A 1 114 ? 5.053 16.351 -32.992 1.00 87.00 114 TYR A O 1
ATOM 937 N N . GLU A 1 115 ? 5.956 14.551 -33.977 1.00 87.94 115 GLU A N 1
ATOM 938 C CA . GLU A 1 115 ? 7.327 15.052 -33.986 1.00 87.94 115 GLU A CA 1
ATOM 939 C C . GLU A 1 115 ? 7.448 16.291 -34.872 1.00 87.94 115 GLU A C 1
ATOM 941 O O . GLU A 1 115 ? 7.972 17.301 -34.410 1.00 87.94 115 GLU A O 1
ATOM 946 N N . ALA A 1 116 ? 6.863 16.288 -36.073 1.00 86.31 116 ALA A N 1
ATOM 947 C CA . ALA A 1 116 ? 6.814 17.463 -36.944 1.00 86.31 116 ALA A CA 1
ATOM 948 C C . ALA A 1 116 ? 6.100 18.660 -36.291 1.00 86.31 116 ALA A C 1
ATOM 950 O O . ALA A 1 116 ? 6.497 19.806 -36.494 1.00 86.31 116 ALA A O 1
ATOM 951 N N . ARG A 1 117 ? 5.073 18.408 -35.469 1.00 82.94 117 ARG A N 1
ATOM 952 C CA . ARG A 1 117 ? 4.400 19.443 -34.668 1.00 82.94 117 ARG A CA 1
ATOM 953 C C . ARG A 1 117 ? 5.253 19.928 -33.493 1.00 82.94 117 ARG A C 1
ATOM 955 O O . ARG A 1 117 ? 5.127 21.081 -33.086 1.00 82.94 117 ARG A O 1
ATOM 962 N N . ARG A 1 118 ? 6.069 19.047 -32.908 1.00 77.88 118 ARG A N 1
ATOM 963 C CA . ARG A 1 118 ? 6.880 19.317 -31.714 1.00 77.88 118 ARG A CA 1
ATOM 964 C C . ARG A 1 118 ? 8.229 19.958 -32.036 1.00 77.88 118 ARG A C 1
ATOM 966 O O . ARG A 1 118 ? 8.745 20.663 -31.171 1.00 77.88 118 ARG A O 1
ATOM 973 N N . VAL A 1 119 ? 8.800 19.750 -33.226 1.00 66.19 119 VAL A N 1
ATOM 974 C CA . VAL A 1 119 ? 9.975 20.517 -33.666 1.00 66.19 119 VAL A CA 1
ATOM 975 C C . VAL A 1 119 ? 9.547 21.985 -33.753 1.00 66.19 119 VAL A C 1
ATOM 977 O O . VAL A 1 119 ? 8.716 22.327 -34.598 1.00 66.19 119 VAL A O 1
ATOM 980 N N . PRO A 1 120 ? 10.060 22.878 -32.886 1.00 57.38 120 PRO A N 1
ATOM 981 C CA . PRO A 1 120 ? 9.732 24.283 -33.006 1.00 57.38 120 PRO A CA 1
ATOM 982 C C . PRO A 1 120 ? 10.287 24.756 -34.345 1.00 57.38 120 PRO A C 1
ATOM 984 O O . PRO A 1 120 ? 11.472 24.572 -34.633 1.00 57.38 120 PRO A O 1
ATOM 987 N N . SER A 1 121 ? 9.432 25.381 -35.155 1.00 47.94 121 SER A N 1
ATOM 988 C CA . SER A 1 121 ? 9.897 26.165 -36.294 1.00 47.94 121 SER A CA 1
ATOM 989 C C . SER A 1 121 ? 11.050 27.058 -35.811 1.00 47.94 121 SER A C 1
ATOM 991 O O . SER A 1 121 ? 10.900 27.698 -34.759 1.00 47.94 121 SER A O 1
ATOM 993 N N . PRO A 1 122 ? 12.196 27.117 -36.515 1.00 48.62 122 PRO A N 1
ATOM 994 C CA . PRO A 1 122 ? 13.380 27.850 -36.062 1.00 48.62 122 PRO A CA 1
ATOM 995 C C . PRO A 1 122 ? 13.158 29.368 -35.869 1.00 48.62 122 PRO A C 1
ATOM 997 O O . PRO A 1 122 ? 14.092 30.074 -35.508 1.00 48.62 122 PRO A O 1
ATOM 1000 N N . GLY A 1 123 ? 11.934 29.883 -36.045 1.00 49.09 123 GLY A N 1
ATOM 1001 C CA . GLY A 1 123 ? 11.537 31.265 -35.755 1.00 49.09 123 GLY A CA 1
ATOM 1002 C C . GLY A 1 123 ? 10.700 31.501 -34.484 1.00 49.09 123 GLY A C 1
ATOM 1003 O O . GLY A 1 123 ? 10.267 32.628 -34.276 1.00 49.09 123 GLY A O 1
ATOM 1004 N N . GLY A 1 124 ? 10.420 30.491 -33.644 1.00 49.59 124 GLY A N 1
ATOM 1005 C CA . GLY A 1 124 ? 9.420 30.611 -32.560 1.00 49.59 124 GLY A CA 1
ATOM 1006 C C . GLY A 1 124 ? 9.928 30.784 -31.119 1.00 49.59 124 GLY A C 1
ATOM 1007 O O . GLY A 1 124 ? 9.125 31.041 -30.225 1.00 49.59 124 GLY A O 1
ATOM 1008 N N . GLN A 1 125 ? 11.230 30.640 -30.851 1.00 47.22 125 GLN A N 1
ATOM 1009 C CA . GLN A 1 125 ? 11.749 30.593 -29.468 1.00 47.22 125 GLN A CA 1
ATOM 1010 C C . GLN A 1 125 ? 11.854 31.961 -28.768 1.00 47.22 125 GLN A C 1
ATOM 1012 O O . GLN A 1 125 ? 12.044 32.001 -27.558 1.00 47.22 125 GLN A O 1
ATOM 1017 N N . SER A 1 126 ? 11.672 33.083 -29.475 1.00 48.84 126 SER A N 1
ATOM 1018 C CA . SER A 1 126 ? 11.839 34.420 -28.877 1.00 48.84 126 SER A CA 1
ATOM 1019 C C . SER A 1 126 ? 10.633 34.921 -28.067 1.00 48.84 126 SER A C 1
ATOM 1021 O O . SER A 1 126 ? 10.779 35.895 -27.338 1.00 48.84 126 SER A O 1
ATOM 1023 N N . ALA A 1 127 ? 9.447 34.314 -28.187 1.00 48.19 127 ALA A N 1
ATOM 1024 C CA . ALA A 1 127 ? 8.223 34.876 -27.595 1.00 48.19 127 ALA A CA 1
ATOM 1025 C C . ALA A 1 127 ? 7.838 34.269 -26.232 1.00 48.19 127 ALA A C 1
ATOM 1027 O O . ALA A 1 127 ? 7.125 34.898 -25.454 1.00 48.19 127 ALA A O 1
ATOM 1028 N N . VAL A 1 128 ? 8.297 33.054 -25.915 1.00 51.94 128 VAL A N 1
ATOM 1029 C CA . VAL A 1 128 ? 7.848 32.329 -24.708 1.00 51.94 128 VAL A CA 1
ATOM 1030 C C . VAL A 1 128 ? 8.655 32.716 -23.462 1.00 51.94 128 VAL A C 1
ATOM 1032 O O . VAL A 1 128 ? 8.152 32.616 -22.345 1.00 51.94 128 VAL A O 1
ATOM 1035 N N . THR A 1 129 ? 9.874 33.235 -23.623 1.00 50.44 129 THR A N 1
ATOM 1036 C CA . THR A 1 129 ? 10.733 33.638 -22.497 1.00 50.44 129 THR A CA 1
ATOM 1037 C C . THR A 1 129 ? 10.343 34.966 -21.840 1.00 50.44 129 THR A C 1
ATOM 1039 O O . THR A 1 129 ? 10.743 35.192 -20.700 1.00 50.44 129 THR A O 1
ATOM 1042 N N . ASP A 1 130 ? 9.534 35.812 -22.488 1.00 45.53 130 ASP A N 1
ATOM 1043 C CA . ASP A 1 130 ? 9.130 37.114 -21.923 1.00 45.53 130 ASP A CA 1
ATOM 1044 C C . ASP A 1 130 ? 7.859 37.055 -21.063 1.00 45.53 130 ASP A C 1
ATOM 1046 O O . ASP A 1 130 ? 7.695 37.851 -20.139 1.00 45.53 130 ASP A O 1
ATOM 1050 N N . ALA A 1 131 ? 6.979 36.073 -21.279 1.00 48.47 131 ALA A N 1
ATOM 1051 C CA . ALA A 1 131 ? 5.730 35.970 -20.520 1.00 48.47 131 ALA A CA 1
ATOM 1052 C C . ALA A 1 131 ? 5.916 35.431 -19.086 1.00 48.47 131 ALA A C 1
ATOM 1054 O O . ALA A 1 131 ? 5.032 35.598 -18.249 1.00 48.47 131 ALA A O 1
ATOM 1055 N N . CYS A 1 132 ? 7.058 34.804 -18.781 1.00 47.75 132 CYS A N 1
ATOM 1056 C CA . CYS A 1 132 ? 7.302 34.164 -17.483 1.00 47.75 132 CYS A CA 1
ATOM 1057 C C . CYS A 1 132 ? 8.127 35.023 -16.503 1.00 47.75 132 CYS A C 1
ATOM 1059 O O . CYS A 1 132 ? 8.368 34.595 -15.378 1.00 47.75 132 CYS A O 1
ATOM 1061 N N . ARG A 1 133 ? 8.568 36.228 -16.903 1.00 45.34 133 ARG A N 1
ATOM 1062 C CA . ARG A 1 133 ? 9.366 37.136 -16.052 1.00 45.34 133 ARG A CA 1
ATOM 1063 C C . ARG A 1 133 ? 8.519 38.151 -15.265 1.00 45.34 133 ARG A C 1
ATOM 1065 O O . ARG A 1 133 ? 9.053 38.845 -14.407 1.00 45.34 133 ARG A O 1
ATOM 1072 N N . VAL A 1 134 ? 7.211 38.230 -15.517 1.00 49.59 134 VAL A N 1
ATOM 1073 C CA . VAL A 1 134 ? 6.300 39.169 -14.835 1.00 49.59 134 VAL A CA 1
ATOM 1074 C C . VAL A 1 134 ? 5.112 38.417 -14.229 1.00 49.59 134 VAL A C 1
ATOM 1076 O O . VAL A 1 134 ? 3.965 38.604 -14.635 1.00 49.59 134 VAL A O 1
ATOM 1079 N N . ARG A 1 135 ? 5.376 37.526 -13.271 1.00 39.81 135 ARG A N 1
ATOM 1080 C CA . ARG A 1 135 ? 4.389 37.130 -12.260 1.00 39.81 135 ARG A CA 1
ATOM 1081 C C . ARG A 1 135 ? 5.046 36.553 -11.022 1.00 39.81 135 ARG A C 1
ATOM 1083 O O . ARG A 1 135 ? 6.002 35.769 -11.193 1.00 39.81 135 ARG A O 1
#

pLDDT: mean 72.71, std 12.71, range [39.81, 89.19]

Foldseek 3Di:
DPPVVLVVCCVPVNPVRNVPPPCCLLVVPDDLVVVLVVVLVVVCVVPNNPCSCVPCVPCVCPVVVVSVVSVCCCPPVRPPPPCPPPVSVVVPDDDDPVPDDDDDPVVVVVVVVVVVVVPPDPPPPPPPVVVPPPD

Radius of gyration: 26.05 Å; chains: 1; bounding box: 36×58×63 Å